Protein AF-A0A943SKD4-F1 (afdb_monomer_lite)

Radius of gyration: 34.51 Å; chains: 1; bounding box: 61×21×115 Å

Foldseek 3Di:
DLVVVLVVLVVVLVVLVVVLVVLLVCQQVVQVVVLVVVQVVCVVVVHHRDDRDGDDCCDDDSNVVSVVSVVVSVVSVVSSVVSVVVVVVVVVVVVVVVVVVVVVVVVVVVVVVVVVVVVVPDDDD

Sequence (125 aa):
MVTGIKRLLEKFHETVDRKIEALSRIGEELHETAGHAKNAGRIMVGKETVEIANRNPEQGAIHRIQMGLGHVRAAIVKLIKGAERTAEKLEALGKQAEEISEKQKIARENKQQKGELRKVKVPAR

Structure (mmCIF, N/CA/C/O backbone):
data_AF-A0A943SKD4-F1
#
_entry.id   AF-A0A943SKD4-F1
#
loop_
_atom_site.group_PDB
_atom_site.id
_atom_site.type_symbol
_atom_site.label_atom_id
_atom_site.label_alt_id
_atom_site.label_comp_id
_atom_site.label_asym_id
_atom_site.label_entity_id
_atom_site.label_seq_id
_atom_site.pdbx_PDB_ins_code
_atom_site.Cartn_x
_atom_site.Cartn_y
_atom_site.Cartn_z
_atom_site.occupancy
_atom_site.B_iso_or_equiv
_atom_site.auth_seq_id
_atom_site.auth_comp_id
_atom_site.auth_asym_id
_atom_site.auth_atom_id
_atom_site.pdbx_PDB_model_num
ATOM 1 N N . MET A 1 1 ? -5.821 -0.310 20.579 1.00 72.69 1 MET A N 1
ATOM 2 C CA . MET A 1 1 ? -4.909 -1.146 19.758 1.00 72.69 1 MET A CA 1
ATOM 3 C C . MET A 1 1 ? -5.405 -1.308 18.320 1.00 72.69 1 MET A C 1
ATOM 5 O O . MET A 1 1 ? -4.707 -0.884 17.408 1.00 72.69 1 MET A O 1
ATOM 9 N N . VAL A 1 2 ? -6.616 -1.836 18.100 1.00 83.12 2 VAL A N 1
ATOM 10 C CA . VAL A 1 2 ? -7.170 -2.111 16.754 1.00 83.12 2 VAL A CA 1
ATOM 11 C C . VAL A 1 2 ? -7.254 -0.863 15.860 1.00 83.12 2 VAL A C 1
ATOM 13 O O . VAL A 1 2 ? -6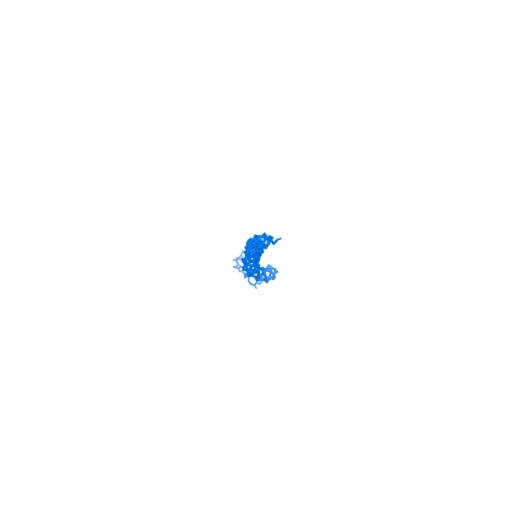.833 -0.898 14.708 1.00 83.12 2 VAL A O 1
ATOM 16 N N . THR A 1 3 ? -7.652 0.285 16.411 1.00 84.50 3 THR A N 1
ATOM 17 C CA . THR A 1 3 ? -7.666 1.582 15.702 1.00 84.50 3 THR A CA 1
ATOM 18 C C . THR A 1 3 ? -6.269 2.070 15.287 1.00 84.50 3 THR A C 1
ATOM 20 O O . THR A 1 3 ? -6.125 2.839 14.339 1.00 84.50 3 THR A O 1
ATOM 23 N N . GLY A 1 4 ? -5.215 1.652 15.998 1.00 90.19 4 GLY A N 1
ATOM 24 C CA . GLY A 1 4 ? -3.827 1.946 15.626 1.00 90.19 4 GLY A CA 1
ATOM 25 C C . GLY A 1 4 ? -3.377 1.119 14.422 1.00 90.19 4 GLY A C 1
ATOM 26 O O . GLY A 1 4 ? -2.803 1.665 13.485 1.00 90.19 4 GLY A O 1
ATOM 27 N N . ILE A 1 5 ? -3.723 -0.172 14.417 1.00 90.88 5 ILE A N 1
ATOM 28 C CA . ILE A 1 5 ? -3.459 -1.086 13.298 1.00 90.88 5 ILE A CA 1
ATOM 29 C C . ILE A 1 5 ? -4.199 -0.616 12.041 1.00 90.88 5 ILE A C 1
ATOM 31 O O . ILE A 1 5 ? -3.589 -0.537 10.980 1.00 90.88 5 ILE A O 1
ATOM 35 N N . LYS A 1 6 ? -5.476 -0.225 12.163 1.00 92.38 6 LYS A N 1
ATOM 36 C CA . LYS A 1 6 ? -6.258 0.324 11.043 1.00 92.38 6 LYS A CA 1
ATOM 37 C C . LYS A 1 6 ? -5.552 1.518 10.388 1.00 92.38 6 LYS A C 1
ATOM 39 O O . LYS A 1 6 ? -5.291 1.479 9.192 1.00 92.38 6 LYS A O 1
ATOM 44 N N . ARG A 1 7 ? -5.162 2.526 11.177 1.00 94.31 7 ARG A N 1
ATOM 45 C CA . ARG A 1 7 ? -4.465 3.720 10.661 1.00 94.31 7 ARG A CA 1
ATOM 46 C C . ARG A 1 7 ? -3.137 3.391 9.982 1.00 94.31 7 ARG A C 1
ATOM 48 O O . ARG A 1 7 ? -2.769 4.037 9.005 1.00 94.31 7 ARG A O 1
ATOM 55 N N . LEU A 1 8 ? -2.399 2.404 10.492 1.00 94.62 8 LEU A N 1
ATOM 56 C CA . LEU A 1 8 ? -1.164 1.952 9.851 1.00 94.62 8 LEU A CA 1
ATOM 57 C C . LEU A 1 8 ? -1.448 1.309 8.486 1.00 94.62 8 LEU A C 1
ATOM 59 O O . LEU A 1 8 ? -0.754 1.605 7.517 1.00 94.62 8 LEU A O 1
ATOM 63 N N . LEU A 1 9 ? -2.482 0.469 8.406 1.00 93.94 9 LEU A N 1
ATOM 64 C CA . LEU A 1 9 ? -2.900 -0.174 7.162 1.00 93.94 9 LEU A CA 1
ATOM 65 C C . LEU A 1 9 ? -3.409 0.841 6.128 1.00 93.94 9 LEU A C 1
ATOM 67 O O . LEU A 1 9 ? -3.079 0.705 4.955 1.00 93.94 9 LEU A O 1
ATOM 71 N N . GLU A 1 10 ? -4.139 1.876 6.546 1.00 94.56 10 GLU A N 1
ATOM 72 C CA . GLU A 1 10 ? -4.577 2.977 5.670 1.00 94.56 10 GLU A CA 1
ATOM 73 C C . GLU A 1 10 ? -3.382 3.744 5.087 1.00 94.56 10 GLU A C 1
ATOM 75 O O . GLU A 1 10 ? -3.277 3.907 3.873 1.00 94.56 10 GLU A O 1
ATOM 80 N N . LYS A 1 11 ? -2.402 4.116 5.921 1.00 96.44 11 LYS A N 1
ATOM 81 C CA . LYS A 1 11 ? -1.162 4.755 5.443 1.00 96.44 11 LYS A CA 1
ATOM 82 C C . LYS A 1 11 ? -0.382 3.869 4.476 1.00 96.44 11 LYS A C 1
ATOM 84 O O . LYS A 1 11 ? 0.227 4.357 3.519 1.00 96.44 11 LYS A O 1
ATOM 89 N N . PHE A 1 12 ? -0.358 2.566 4.742 1.00 94.81 12 PHE A N 1
ATOM 90 C CA . PHE A 1 12 ? 0.307 1.613 3.867 1.00 94.81 12 PHE A CA 1
ATOM 91 C C . PHE A 1 12 ? -0.433 1.469 2.530 1.00 94.81 12 PHE A C 1
ATOM 93 O O . PHE A 1 12 ? 0.218 1.475 1.489 1.00 94.81 12 PHE A O 1
ATOM 100 N N . HIS A 1 13 ? -1.769 1.449 2.540 1.00 96.06 13 HIS A N 1
ATOM 101 C CA . HIS A 1 13 ? -2.604 1.467 1.336 1.00 96.06 13 HIS A CA 1
ATOM 102 C C . HIS A 1 13 ? -2.296 2.676 0.443 1.00 96.06 13 HIS A C 1
ATOM 104 O O . HIS A 1 13 ? -1.940 2.498 -0.719 1.00 96.06 13 HIS A O 1
ATOM 110 N N . GLU A 1 14 ? -2.316 3.888 1.003 1.00 96.75 14 GLU A N 1
ATOM 111 C CA . GLU A 1 14 ? -1.968 5.107 0.258 1.00 96.75 14 GLU A CA 1
ATOM 112 C C . GLU A 1 14 ? -0.541 5.069 -0.300 1.00 96.75 14 GLU A C 1
ATOM 114 O O . GLU A 1 14 ? -0.255 5.586 -1.378 1.00 96.75 14 GLU A O 1
ATOM 119 N N . THR A 1 15 ? 0.389 4.479 0.450 1.00 96.69 15 THR A N 1
ATOM 120 C CA . THR A 1 15 ? 1.782 4.365 0.015 1.00 96.69 15 THR A CA 1
ATOM 121 C C . THR A 1 15 ? 1.911 3.426 -1.175 1.00 96.69 15 THR A C 1
ATOM 123 O O . THR A 1 15 ? 2.633 3.754 -2.114 1.00 96.69 15 THR A O 1
ATOM 126 N N . VAL A 1 16 ? 1.212 2.290 -1.162 1.00 97.19 16 VAL A N 1
ATOM 127 C CA . VAL A 1 16 ? 1.178 1.368 -2.302 1.00 97.19 16 VAL A CA 1
ATOM 128 C C . VAL A 1 16 ? 0.595 2.063 -3.532 1.00 97.19 16 VAL A C 1
ATOM 130 O O . VAL A 1 16 ? 1.204 1.981 -4.597 1.00 97.19 16 VAL A O 1
ATOM 133 N N . ASP A 1 17 ? -0.493 2.818 -3.377 1.00 96.12 17 ASP A N 1
ATOM 134 C CA . ASP A 1 17 ? -1.129 3.540 -4.487 1.00 96.12 17 ASP A CA 1
ATOM 135 C C . ASP A 1 17 ? -0.179 4.570 -5.109 1.00 96.12 17 ASP A C 1
ATOM 137 O O . ASP A 1 17 ? 0.097 4.517 -6.310 1.00 96.12 17 ASP A O 1
ATOM 141 N N . ARG A 1 18 ? 0.463 5.407 -4.282 1.00 96.88 18 ARG A N 1
ATOM 142 C CA . ARG A 1 18 ? 1.480 6.366 -4.754 1.00 96.88 18 ARG A CA 1
ATOM 143 C C . ARG A 1 18 ? 2.655 5.687 -5.460 1.00 96.88 18 ARG A C 1
ATOM 145 O O . ARG A 1 18 ? 3.226 6.244 -6.395 1.00 96.88 18 ARG A O 1
ATOM 152 N N . LYS A 1 19 ? 3.068 4.496 -5.011 1.00 96.88 19 LYS A N 1
ATOM 153 C CA . LYS A 1 19 ? 4.167 3.750 -5.646 1.00 96.88 19 LYS A CA 1
ATOM 154 C C . LYS A 1 19 ? 3.753 3.145 -6.985 1.00 96.88 19 LYS A C 1
ATOM 156 O O . LYS A 1 19 ? 4.575 3.142 -7.897 1.00 96.88 19 LYS A O 1
ATOM 161 N N . ILE A 1 20 ? 2.511 2.681 -7.129 1.00 95.75 20 ILE A N 1
ATOM 162 C CA . ILE A 1 20 ? 1.977 2.216 -8.417 1.00 95.75 20 ILE A CA 1
ATOM 163 C C . ILE A 1 20 ? 1.963 3.366 -9.430 1.00 95.75 20 ILE A C 1
ATOM 165 O O . ILE A 1 20 ? 2.444 3.180 -10.548 1.00 95.75 20 ILE A O 1
ATOM 169 N N . GLU A 1 21 ? 1.495 4.550 -9.030 1.00 96.12 21 GLU A N 1
ATOM 170 C CA . GLU A 1 21 ? 1.501 5.749 -9.881 1.00 96.12 21 GLU A CA 1
ATOM 171 C C . GLU A 1 21 ? 2.921 6.171 -10.279 1.00 96.12 21 GLU A C 1
ATOM 173 O O . GLU A 1 21 ? 3.185 6.453 -11.447 1.00 96.12 21 GLU A O 1
ATOM 178 N N . ALA A 1 22 ? 3.862 6.164 -9.330 1.00 96.50 22 ALA A N 1
ATOM 179 C CA . ALA A 1 22 ? 5.260 6.482 -9.614 1.00 96.50 22 ALA A CA 1
ATOM 180 C C . ALA A 1 22 ? 5.887 5.499 -10.616 1.00 96.50 22 ALA A C 1
ATOM 182 O O . ALA A 1 22 ? 6.629 5.911 -11.503 1.00 96.50 22 ALA A O 1
ATOM 183 N N . LEU A 1 23 ? 5.566 4.205 -10.508 1.00 96.25 23 LEU A N 1
ATOM 184 C CA . LEU A 1 23 ? 6.012 3.194 -11.466 1.00 96.25 23 LEU A CA 1
ATOM 185 C C . LEU A 1 23 ? 5.450 3.433 -12.874 1.00 96.25 23 LEU A C 1
ATOM 187 O O . LEU A 1 23 ? 6.173 3.200 -13.841 1.00 96.25 23 LEU A O 1
ATOM 191 N N . SER A 1 24 ? 4.208 3.918 -13.000 1.00 94.12 24 SER A N 1
ATOM 192 C CA . SER A 1 24 ? 3.646 4.293 -14.306 1.00 94.12 24 SER A CA 1
ATOM 193 C C . SER A 1 24 ? 4.462 5.409 -14.951 1.00 94.12 24 SER A C 1
ATOM 195 O O . SER A 1 24 ? 4.922 5.232 -16.077 1.00 94.12 24 SER A O 1
ATOM 197 N N . ARG A 1 25 ? 4.736 6.486 -14.200 1.00 95.56 25 ARG A N 1
ATOM 198 C CA . ARG A 1 25 ? 5.523 7.634 -14.683 1.00 95.56 25 ARG A CA 1
ATOM 199 C C . ARG A 1 25 ? 6.939 7.236 -15.085 1.00 95.56 25 ARG A C 1
ATOM 201 O O . ARG A 1 25 ? 7.374 7.556 -16.180 1.00 95.56 25 ARG A O 1
ATOM 208 N N . ILE A 1 26 ? 7.623 6.447 -14.253 1.00 95.25 26 ILE A N 1
ATOM 209 C CA . ILE A 1 26 ? 8.959 5.922 -14.584 1.00 95.25 26 ILE A CA 1
ATOM 210 C C . ILE A 1 26 ? 8.912 5.097 -15.874 1.00 95.25 26 ILE A C 1
ATOM 212 O O . ILE A 1 26 ? 9.831 5.158 -16.685 1.00 95.25 26 ILE A O 1
ATOM 216 N N . GLY A 1 27 ? 7.856 4.305 -16.071 1.00 94.75 27 GLY A N 1
ATOM 217 C CA . GLY A 1 27 ? 7.696 3.518 -17.287 1.00 94.75 27 GLY A CA 1
ATOM 218 C C . GLY A 1 27 ? 7.500 4.365 -18.537 1.00 94.75 27 GLY A C 1
ATOM 219 O O . GLY A 1 27 ? 8.039 4.011 -19.582 1.00 94.75 27 GLY A O 1
ATOM 220 N N . GLU A 1 28 ? 6.745 5.454 -18.433 1.00 94.62 28 GLU A N 1
ATOM 221 C CA . GLU A 1 28 ? 6.545 6.430 -19.510 1.00 94.62 28 GLU A CA 1
ATOM 222 C C . GLU A 1 28 ? 7.856 7.159 -19.831 1.00 94.62 28 GLU A C 1
ATOM 224 O O . GLU A 1 28 ? 8.352 7.052 -20.953 1.00 94.62 28 GLU A O 1
ATOM 229 N N . GLU A 1 29 ? 8.490 7.767 -18.826 1.00 95.00 29 GLU A N 1
ATOM 230 C CA . GLU A 1 29 ? 9.743 8.520 -18.973 1.00 95.00 29 GLU A CA 1
ATOM 231 C C . GLU A 1 29 ? 10.878 7.661 -19.552 1.00 95.00 29 GLU A C 1
ATOM 233 O O . GLU A 1 29 ? 11.607 8.086 -20.453 1.00 95.00 29 GLU A O 1
ATOM 238 N N . LEU A 1 30 ? 11.034 6.424 -19.064 1.00 94.62 30 LEU A N 1
ATOM 239 C CA . LEU A 1 30 ? 12.057 5.502 -19.555 1.00 94.62 30 LEU A CA 1
ATOM 240 C C . LEU A 1 30 ? 11.811 5.114 -21.018 1.00 94.62 30 LEU A C 1
ATOM 242 O O . LEU A 1 30 ? 12.764 5.002 -21.791 1.00 94.62 30 LEU A O 1
ATOM 246 N N . HIS A 1 31 ? 10.550 4.896 -21.402 1.00 95.19 31 HIS A N 1
ATOM 247 C CA . HIS A 1 31 ? 10.184 4.532 -22.771 1.00 95.19 31 HIS A CA 1
ATOM 248 C C . HIS A 1 31 ? 10.436 5.684 -23.745 1.00 95.19 31 HIS A C 1
ATOM 250 O O . HIS A 1 31 ? 11.056 5.473 -24.790 1.00 95.19 31 HIS A O 1
ATOM 256 N N . GLU A 1 32 ? 10.038 6.901 -23.378 1.00 95.50 32 GLU A N 1
ATOM 257 C CA . GLU A 1 32 ? 10.325 8.110 -24.156 1.00 95.50 32 GLU A CA 1
ATOM 258 C C . GLU A 1 32 ? 11.833 8.333 -24.300 1.00 95.50 32 GLU A C 1
ATOM 260 O O . GLU A 1 32 ? 12.347 8.474 -25.412 1.00 95.50 32 GLU A O 1
ATOM 265 N N . THR A 1 33 ? 12.575 8.256 -23.191 1.00 95.81 33 THR A N 1
ATOM 266 C CA . THR A 1 33 ? 14.037 8.418 -23.177 1.00 95.81 33 THR A CA 1
ATOM 267 C C . THR A 1 33 ? 14.726 7.378 -24.061 1.00 95.81 33 THR A C 1
ATOM 269 O O . THR A 1 33 ? 15.627 7.712 -24.834 1.00 95.81 33 THR A O 1
ATOM 272 N N . ALA A 1 34 ? 14.288 6.118 -24.002 1.00 94.88 34 ALA A N 1
ATOM 273 C CA . ALA A 1 34 ? 14.808 5.058 -24.860 1.00 94.88 34 ALA A CA 1
ATOM 274 C C . ALA A 1 34 ? 14.510 5.327 -26.346 1.00 94.88 34 ALA A C 1
ATOM 276 O O . ALA A 1 34 ? 15.375 5.111 -27.200 1.00 94.88 34 ALA A O 1
ATOM 277 N N . GLY A 1 35 ? 13.315 5.834 -26.662 1.00 96.56 35 GLY A N 1
ATOM 278 C CA . GLY A 1 35 ? 12.948 6.261 -28.011 1.00 96.56 35 GLY A CA 1
ATOM 279 C C . GLY A 1 35 ? 13.841 7.392 -28.529 1.00 96.56 35 GLY A C 1
ATOM 280 O O . GLY A 1 35 ? 14.381 7.298 -29.636 1.00 96.56 35 GLY A O 1
ATOM 281 N N . HIS A 1 36 ? 14.080 8.419 -27.712 1.00 96.75 36 HIS A N 1
ATOM 282 C CA . HIS A 1 36 ? 14.965 9.530 -28.060 1.00 96.75 36 HIS A CA 1
ATOM 283 C C . HIS A 1 36 ? 16.414 9.075 -28.252 1.00 96.75 36 HIS A C 1
ATOM 285 O O . HIS A 1 36 ? 17.035 9.431 -29.254 1.00 96.75 36 HIS A O 1
ATOM 291 N N . ALA A 1 37 ? 16.934 8.228 -27.360 1.00 97.19 37 ALA A N 1
ATOM 292 C CA . ALA A 1 37 ? 18.277 7.663 -27.484 1.00 97.19 37 ALA A CA 1
ATOM 293 C C . ALA A 1 37 ? 18.435 6.841 -28.777 1.00 97.19 37 ALA A C 1
ATOM 295 O O . ALA A 1 37 ? 19.428 6.980 -29.495 1.00 97.19 37 ALA A O 1
ATOM 296 N N . LYS A 1 38 ? 17.426 6.032 -29.130 1.00 96.62 38 LYS A N 1
ATOM 297 C CA . LYS A 1 38 ? 17.403 5.280 -30.393 1.00 96.62 38 LYS A CA 1
ATOM 298 C C . LYS A 1 38 ? 17.431 6.211 -31.605 1.00 96.62 38 LYS A C 1
ATOM 300 O O . LYS A 1 38 ? 18.163 5.947 -32.558 1.00 96.62 38 LYS A O 1
ATOM 305 N N . ASN A 1 39 ? 16.662 7.296 -31.576 1.00 97.56 39 ASN A N 1
ATOM 306 C CA . ASN A 1 39 ? 16.644 8.286 -32.650 1.00 97.56 39 ASN A CA 1
ATOM 307 C C . ASN A 1 39 ? 17.970 9.046 -32.770 1.00 97.56 39 ASN A C 1
ATOM 309 O O . ASN A 1 39 ? 18.447 9.228 -33.887 1.00 97.56 39 ASN A O 1
ATOM 313 N N . ALA A 1 40 ? 18.613 9.398 -31.655 1.00 97.00 40 ALA A N 1
ATOM 314 C CA . ALA A 1 40 ? 19.948 9.993 -31.670 1.00 97.00 40 ALA A CA 1
ATOM 315 C C . ALA A 1 40 ? 20.964 9.065 -32.362 1.00 97.00 40 ALA A C 1
ATOM 317 O O . ALA A 1 40 ? 21.680 9.492 -33.266 1.00 97.00 40 ALA A O 1
ATOM 318 N N . GLY A 1 41 ? 20.955 7.769 -32.029 1.00 97.50 41 GLY A N 1
ATOM 319 C CA . GLY A 1 41 ? 21.805 6.779 -32.696 1.00 97.50 41 GLY A CA 1
ATOM 320 C C . GLY A 1 41 ? 21.518 6.632 -34.196 1.00 97.50 41 GLY A C 1
ATOM 321 O O . GLY A 1 41 ? 22.446 6.467 -34.984 1.00 97.50 41 GLY A O 1
ATOM 322 N N . ARG A 1 42 ? 20.250 6.735 -34.621 1.00 97.81 42 ARG A N 1
ATOM 323 C CA . ARG A 1 42 ? 19.872 6.718 -36.048 1.00 97.81 42 ARG A CA 1
ATOM 324 C C . ARG A 1 42 ? 20.443 7.914 -36.805 1.00 97.81 42 ARG A C 1
ATOM 326 O O . ARG A 1 42 ? 21.021 7.711 -37.870 1.00 97.81 42 ARG A O 1
ATOM 333 N N . ILE A 1 43 ? 20.354 9.110 -36.226 1.00 97.56 43 ILE A N 1
ATOM 334 C CA . ILE A 1 43 ? 20.924 10.333 -36.807 1.00 97.56 43 ILE A CA 1
ATOM 335 C C . ILE A 1 43 ? 22.437 10.178 -36.998 1.00 97.56 43 ILE A C 1
ATOM 337 O O . ILE A 1 43 ? 22.950 10.486 -38.071 1.00 97.56 43 ILE A O 1
ATOM 341 N N . MET A 1 44 ? 23.148 9.630 -36.006 1.00 96.81 44 MET A N 1
ATOM 342 C CA . MET A 1 44 ? 24.603 9.428 -36.084 1.00 96.81 44 MET A CA 1
ATOM 343 C C . MET A 1 44 ? 25.039 8.512 -37.238 1.00 96.81 44 MET A C 1
ATOM 345 O O . MET A 1 44 ? 26.161 8.637 -37.720 1.00 96.81 44 MET A O 1
ATOM 349 N N . VAL A 1 45 ? 24.168 7.609 -37.700 1.00 97.12 45 VAL A N 1
ATOM 350 C CA . VAL A 1 45 ? 24.430 6.720 -38.846 1.00 97.12 45 VAL A CA 1
ATOM 351 C C . VAL A 1 45 ? 23.743 7.183 -40.138 1.00 97.12 45 VAL A C 1
ATOM 353 O O . VAL A 1 45 ? 23.614 6.400 -41.078 1.00 97.12 45 VAL A O 1
ATOM 356 N N . GLY A 1 46 ? 23.265 8.432 -40.184 1.00 96.69 46 GLY A N 1
ATOM 357 C CA . GLY A 1 46 ? 22.638 9.035 -41.364 1.00 96.69 46 GLY A CA 1
ATOM 358 C C . GLY A 1 46 ? 21.222 8.537 -41.671 1.00 96.69 46 GLY A C 1
ATOM 359 O O . GLY A 1 46 ? 20.759 8.676 -42.799 1.00 96.69 46 GLY A O 1
ATOM 360 N N . LYS A 1 47 ? 20.528 7.930 -40.700 1.00 97.50 47 LYS A N 1
ATOM 361 C CA . LYS A 1 47 ? 19.133 7.484 -40.844 1.00 97.50 47 LYS A CA 1
ATOM 362 C C . LYS A 1 47 ? 18.174 8.515 -40.256 1.00 97.50 47 LYS A C 1
ATOM 364 O O . LYS A 1 47 ? 18.444 9.093 -39.206 1.00 97.50 47 LYS A O 1
ATOM 369 N N . GLU A 1 48 ? 17.008 8.658 -40.878 1.00 96.31 48 GLU A N 1
ATOM 370 C CA . GLU A 1 48 ? 15.919 9.497 -40.363 1.00 96.31 48 GLU A CA 1
ATOM 371 C C . GLU A 1 48 ? 15.418 9.015 -38.997 1.00 96.31 48 GLU A C 1
ATOM 373 O O . GLU A 1 48 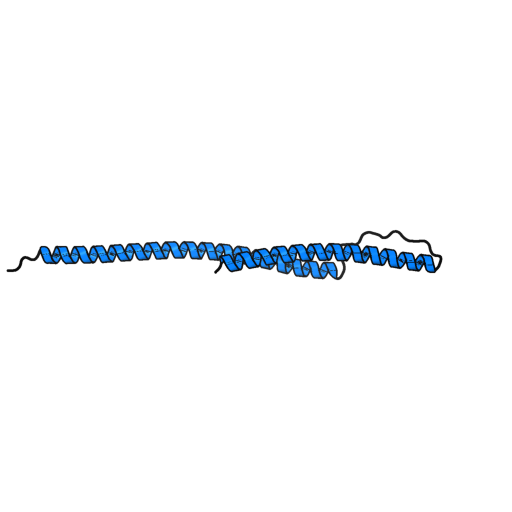? 15.480 7.820 -38.681 1.00 96.31 48 GLU A O 1
ATOM 378 N N . THR A 1 49 ? 14.900 9.933 -38.185 1.00 96.50 49 THR A N 1
ATOM 379 C CA . THR A 1 49 ? 14.241 9.604 -36.917 1.00 96.50 49 THR A CA 1
ATOM 380 C C . THR A 1 49 ? 12.934 8.852 -37.159 1.00 96.50 49 THR A C 1
ATOM 382 O O . THR A 1 49 ? 12.362 8.884 -38.244 1.00 96.50 49 THR A O 1
ATOM 385 N N . VAL A 1 50 ? 12.474 8.120 -36.148 1.00 95.94 50 VAL A N 1
ATOM 386 C CA . VAL A 1 50 ? 11.175 7.437 -36.177 1.00 95.94 50 VAL A CA 1
ATOM 387 C C . VAL A 1 50 ? 10.321 7.987 -35.048 1.00 95.94 50 VAL A C 1
ATOM 389 O O . VAL A 1 50 ? 10.836 8.271 -33.966 1.00 95.94 50 VAL A O 1
ATOM 392 N N . GLU A 1 51 ? 9.024 8.129 -35.289 1.00 94.69 51 GLU A N 1
ATOM 393 C CA . GLU A 1 51 ? 8.074 8.517 -34.253 1.00 94.69 51 GLU A CA 1
ATOM 394 C C . GLU A 1 51 ? 8.126 7.541 -33.067 1.00 94.69 51 GLU A C 1
ATOM 396 O O . GLU A 1 51 ? 8.179 6.316 -33.230 1.00 94.69 51 GLU A O 1
ATOM 401 N N . ILE A 1 52 ? 8.150 8.091 -31.855 1.00 93.31 52 ILE A N 1
ATOM 402 C CA . ILE A 1 52 ? 8.1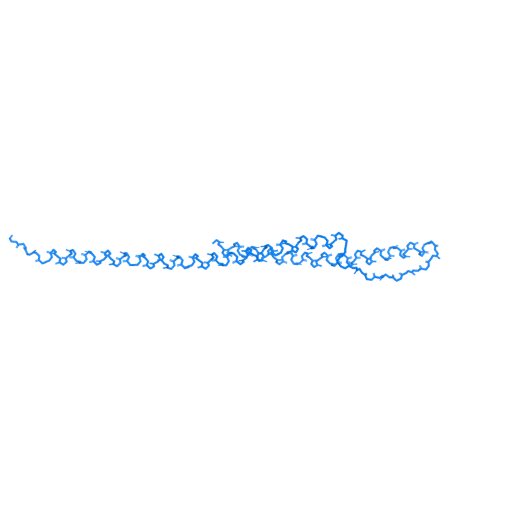48 7.297 -30.630 1.00 93.31 52 ILE A CA 1
ATOM 403 C C . ILE A 1 52 ? 6.690 6.971 -30.318 1.00 93.31 52 ILE A C 1
ATOM 405 O O . ILE A 1 52 ? 5.945 7.821 -29.846 1.00 93.31 52 ILE A O 1
ATOM 409 N N . ALA A 1 53 ? 6.278 5.736 -30.602 1.00 91.25 53 ALA A N 1
ATOM 410 C CA . ALA A 1 53 ? 4.940 5.269 -30.257 1.00 91.25 53 ALA A CA 1
ATOM 411 C C . ALA A 1 53 ? 4.734 5.250 -28.735 1.00 91.25 53 ALA A C 1
ATOM 413 O O . ALA A 1 53 ? 5.678 5.007 -27.981 1.00 91.25 53 ALA A O 1
ATOM 414 N N . ASN A 1 54 ? 3.488 5.416 -28.289 1.00 90.25 54 ASN A N 1
ATOM 415 C CA . ASN A 1 54 ? 3.138 5.343 -26.871 1.00 90.25 54 ASN A CA 1
ATOM 416 C C . ASN A 1 54 ? 3.479 3.976 -26.260 1.00 90.25 54 ASN A C 1
ATOM 418 O O . ASN A 1 54 ? 3.337 2.925 -26.895 1.00 90.25 54 ASN A O 1
ATOM 422 N N . ARG A 1 55 ? 3.892 3.987 -24.989 1.00 91.81 55 ARG A N 1
ATOM 423 C CA . ARG A 1 55 ? 4.118 2.760 -24.220 1.00 91.81 55 ARG A CA 1
ATOM 424 C C . ARG A 1 55 ? 2.791 2.035 -23.976 1.00 91.81 55 ARG A C 1
ATOM 426 O O . ARG A 1 55 ? 1.803 2.659 -23.605 1.00 91.81 55 ARG A O 1
ATOM 433 N N . ASN A 1 56 ? 2.796 0.701 -24.061 1.00 93.19 56 ASN A N 1
ATOM 434 C CA . ASN A 1 56 ? 1.719 -0.112 -23.495 1.00 93.19 56 ASN A CA 1
ATOM 435 C C . ASN A 1 56 ? 1.912 -0.264 -21.966 1.00 93.19 56 ASN A C 1
ATOM 437 O O . ASN A 1 56 ? 2.879 -0.916 -21.543 1.00 93.19 56 ASN A O 1
ATOM 441 N N . PRO A 1 57 ? 1.030 0.306 -21.120 1.00 91.25 57 PRO A N 1
ATOM 442 C CA . PRO A 1 57 ? 1.177 0.241 -19.670 1.00 91.25 57 PRO A CA 1
ATOM 443 C C . PRO A 1 57 ? 0.976 -1.166 -19.101 1.00 91.25 57 PRO A C 1
ATOM 445 O O . PRO A 1 57 ? 1.540 -1.468 -18.049 1.00 91.25 57 PRO A O 1
ATOM 448 N N . GLU A 1 58 ? 0.263 -2.039 -19.815 1.00 93.44 58 GLU A N 1
ATOM 449 C CA . GLU A 1 58 ? -0.088 -3.400 -19.390 1.00 93.44 58 GLU A CA 1
ATOM 450 C C . GLU A 1 58 ? 0.948 -4.457 -19.790 1.00 93.44 58 GLU A C 1
ATOM 452 O O . GLU A 1 58 ? 0.706 -5.662 -19.746 1.00 93.44 58 GLU A O 1
ATOM 457 N N . GLN A 1 59 ? 2.139 -4.021 -20.198 1.00 91.94 59 GLN A N 1
ATOM 458 C CA . GLN A 1 59 ? 3.206 -4.915 -20.625 1.00 91.94 59 GLN A CA 1
ATOM 459 C C . GLN A 1 59 ? 4.547 -4.591 -19.960 1.00 91.94 59 GLN A C 1
ATOM 461 O O . GLN A 1 59 ? 4.836 -3.471 -19.520 1.00 91.94 59 GLN A O 1
ATOM 466 N N . GLY A 1 60 ? 5.396 -5.620 -19.906 1.00 93.06 60 GLY A N 1
ATOM 467 C CA . GLY A 1 60 ? 6.766 -5.532 -19.412 1.00 93.06 60 GLY A CA 1
ATOM 468 C C . GLY A 1 60 ? 6.913 -5.695 -17.897 1.00 93.06 60 GLY A C 1
ATOM 469 O O . GLY A 1 60 ? 6.002 -6.108 -17.179 1.00 93.06 60 GLY A O 1
ATOM 470 N N . ALA A 1 61 ? 8.121 -5.411 -17.405 1.00 93.75 61 ALA A N 1
ATOM 471 C CA . ALA A 1 61 ? 8.481 -5.626 -16.004 1.00 93.75 61 ALA A CA 1
ATOM 472 C C . ALA A 1 61 ? 7.718 -4.701 -15.042 1.00 93.75 61 ALA A C 1
ATOM 474 O O . ALA A 1 61 ? 7.255 -5.167 -14.004 1.00 93.75 61 ALA A O 1
ATOM 475 N N . ILE A 1 62 ? 7.536 -3.429 -15.414 1.00 94.62 62 ILE A N 1
ATOM 476 C CA . ILE A 1 62 ? 6.809 -2.438 -14.605 1.00 94.62 62 ILE A CA 1
ATOM 477 C C . ILE A 1 62 ? 5.370 -2.893 -14.355 1.00 94.62 62 ILE A C 1
ATOM 479 O O . ILE A 1 62 ? 4.942 -2.925 -13.204 1.00 94.62 62 ILE A O 1
ATOM 483 N N . HIS A 1 63 ? 4.670 -3.357 -15.394 1.00 95.12 63 HIS A N 1
ATOM 484 C CA . HIS A 1 63 ? 3.315 -3.886 -15.249 1.00 95.12 63 HIS A CA 1
ATOM 485 C C . HIS A 1 63 ? 3.253 -5.074 -14.278 1.00 95.12 63 HIS A C 1
ATOM 487 O O . HIS A 1 63 ? 2.401 -5.118 -13.396 1.00 95.12 63 HIS A O 1
ATOM 493 N N . ARG A 1 64 ? 4.195 -6.024 -14.377 1.00 96.31 64 ARG A N 1
ATOM 494 C CA . ARG A 1 64 ? 4.246 -7.180 -13.462 1.00 96.31 64 ARG A CA 1
ATOM 495 C C . ARG A 1 64 ? 4.440 -6.761 -12.003 1.00 96.31 64 ARG A C 1
ATOM 497 O O . ARG A 1 64 ? 3.821 -7.344 -11.115 1.00 96.31 64 ARG A O 1
ATOM 504 N N . ILE A 1 65 ? 5.262 -5.742 -11.755 1.00 96.69 65 ILE A N 1
ATOM 505 C CA . ILE A 1 65 ? 5.446 -5.179 -10.411 1.00 96.69 65 ILE A CA 1
ATOM 506 C C . ILE A 1 65 ? 4.148 -4.512 -9.938 1.00 96.69 65 ILE A C 1
ATOM 508 O O . ILE A 1 65 ? 3.710 -4.767 -8.817 1.00 96.69 65 ILE A O 1
ATOM 512 N N . GLN A 1 66 ? 3.499 -3.716 -10.792 1.00 95.75 66 GLN A N 1
ATOM 513 C CA . GLN A 1 66 ? 2.220 -3.068 -10.479 1.00 95.75 66 GLN A CA 1
ATOM 514 C C . GLN A 1 66 ? 1.116 -4.086 -10.177 1.00 95.75 66 GLN A C 1
ATOM 516 O O . GLN A 1 66 ? 0.374 -3.900 -9.218 1.00 95.75 66 GLN A O 1
ATOM 521 N N . MET A 1 67 ? 1.056 -5.201 -10.909 1.00 96.69 67 MET A N 1
ATOM 522 C CA . MET A 1 67 ? 0.151 -6.319 -10.622 1.00 96.69 67 MET A CA 1
ATOM 523 C C . MET A 1 67 ? 0.410 -6.925 -9.239 1.00 96.69 67 MET A C 1
ATOM 525 O O . MET A 1 67 ? -0.523 -7.133 -8.463 1.00 96.69 67 MET A O 1
ATOM 529 N N . GLY A 1 68 ? 1.677 -7.169 -8.889 1.00 96.88 68 GLY A N 1
ATOM 530 C CA . GLY A 1 68 ? 2.056 -7.637 -7.553 1.00 96.88 68 GLY A CA 1
ATOM 531 C C . GLY A 1 68 ? 1.616 -6.668 -6.450 1.00 96.88 68 GLY A C 1
ATOM 532 O O . GLY A 1 68 ? 0.981 -7.075 -5.476 1.00 96.88 68 GLY A O 1
ATOM 533 N N . LEU A 1 69 ? 1.879 -5.372 -6.636 1.00 96.75 69 LEU A N 1
ATOM 534 C CA . LEU A 1 69 ? 1.435 -4.319 -5.720 1.00 96.75 69 LEU A CA 1
ATOM 535 C C . LEU A 1 69 ? -0.095 -4.205 -5.658 1.00 96.75 69 LEU A C 1
ATOM 537 O O . LEU A 1 69 ? -0.638 -3.970 -4.582 1.00 96.75 69 LEU A O 1
ATOM 541 N N . GLY A 1 70 ? -0.801 -4.450 -6.762 1.00 96.00 70 GLY A N 1
ATOM 542 C CA . GLY A 1 70 ? -2.262 -4.508 -6.812 1.00 96.00 70 GLY A CA 1
ATOM 543 C C . GLY A 1 70 ? -2.835 -5.633 -5.945 1.00 96.00 70 GLY A C 1
ATOM 544 O O . GLY A 1 70 ? -3.790 -5.415 -5.194 1.00 96.00 70 GLY A O 1
ATOM 545 N N . HIS A 1 71 ? -2.211 -6.814 -5.952 1.00 96.50 71 HIS A N 1
ATOM 546 C CA . HIS A 1 71 ? -2.588 -7.899 -5.040 1.00 96.50 71 HIS A CA 1
ATOM 547 C C . HIS A 1 71 ? -2.351 -7.523 -3.572 1.00 96.50 71 HIS A C 1
ATOM 549 O O . HIS A 1 71 ? -3.214 -7.764 -2.724 1.00 96.50 71 HIS A O 1
ATOM 555 N N . VAL A 1 72 ? -1.216 -6.883 -3.273 1.00 96.06 72 VAL A N 1
ATOM 556 C CA . VAL A 1 72 ? -0.907 -6.382 -1.924 1.00 96.06 72 VAL A CA 1
ATOM 557 C C . VAL A 1 72 ? -1.946 -5.348 -1.483 1.00 96.06 72 VAL A C 1
ATOM 559 O O . VAL A 1 72 ? -2.513 -5.473 -0.397 1.00 96.06 72 VAL A O 1
ATOM 562 N N . ARG A 1 73 ? -2.280 -4.384 -2.347 1.00 96.19 73 ARG A N 1
ATOM 563 C CA . ARG A 1 73 ? -3.331 -3.383 -2.119 1.00 96.19 73 ARG A CA 1
ATOM 564 C C . ARG A 1 73 ? -4.660 -4.042 -1.754 1.00 96.19 73 ARG A C 1
ATOM 566 O O . ARG A 1 73 ? -5.276 -3.674 -0.753 1.00 96.19 73 ARG A O 1
ATOM 573 N N . ALA A 1 74 ? -5.086 -5.041 -2.527 1.00 96.06 74 ALA A N 1
ATOM 574 C CA . ALA A 1 74 ? -6.330 -5.765 -2.283 1.00 96.06 74 ALA A CA 1
ATOM 575 C C . ALA A 1 74 ? -6.324 -6.509 -0.934 1.00 96.06 74 ALA A C 1
ATOM 577 O O . ALA A 1 74 ? -7.339 -6.526 -0.231 1.00 96.06 74 ALA A O 1
ATOM 578 N N . ALA A 1 75 ? -5.190 -7.096 -0.543 1.00 96.81 75 ALA A N 1
ATOM 579 C CA . ALA A 1 75 ? -5.036 -7.733 0.762 1.00 96.81 75 ALA A CA 1
ATOM 580 C C . ALA A 1 75 ? -5.142 -6.717 1.913 1.00 96.81 75 ALA A C 1
ATOM 582 O O . ALA A 1 75 ? -5.870 -6.964 2.876 1.00 96.81 75 ALA A O 1
ATOM 583 N N . ILE A 1 76 ? -4.506 -5.546 1.790 1.00 96.38 76 ILE A N 1
ATOM 584 C CA . ILE A 1 76 ? -4.585 -4.469 2.792 1.00 96.38 76 ILE A CA 1
ATOM 585 C C . ILE A 1 76 ? -6.032 -4.012 2.993 1.00 96.38 76 ILE A C 1
ATOM 587 O O . ILE A 1 76 ? -6.482 -3.899 4.130 1.00 96.38 76 ILE A O 1
ATOM 591 N N . VAL A 1 77 ? -6.796 -3.822 1.912 1.00 96.50 77 VAL A N 1
ATOM 592 C CA . VAL A 1 77 ? -8.216 -3.431 2.002 1.00 96.50 77 VAL A CA 1
ATOM 593 C C . VAL A 1 77 ? -9.030 -4.455 2.800 1.00 96.50 77 VAL A C 1
ATOM 595 O O . VAL A 1 77 ? -9.881 -4.081 3.610 1.00 96.50 77 VAL A O 1
ATOM 598 N N . LYS A 1 78 ? -8.763 -5.755 2.623 1.00 97.12 78 LYS A N 1
ATOM 599 C CA . LYS A 1 78 ? -9.417 -6.806 3.422 1.00 97.12 78 LYS A CA 1
ATOM 600 C C . LYS A 1 78 ? -9.032 -6.713 4.900 1.00 97.12 78 LYS A C 1
ATOM 602 O O . LYS A 1 78 ? -9.902 -6.865 5.756 1.00 97.12 78 LYS A O 1
ATOM 607 N N . LEU A 1 79 ? -7.762 -6.435 5.198 1.00 96.12 79 LEU A N 1
ATOM 608 C CA . LEU A 1 79 ? -7.279 -6.270 6.572 1.00 96.12 79 LEU A CA 1
ATOM 609 C C . LEU A 1 79 ? -7.888 -5.041 7.258 1.00 96.12 79 LEU A C 1
ATOM 611 O O . LEU A 1 79 ? -8.292 -5.149 8.412 1.00 96.12 79 LEU A O 1
ATOM 615 N N . ILE A 1 80 ? -8.027 -3.914 6.551 1.00 95.44 80 ILE A N 1
ATOM 616 C CA . ILE A 1 80 ? -8.697 -2.708 7.065 1.00 95.44 80 ILE A CA 1
ATOM 617 C C . ILE A 1 80 ? -10.132 -3.046 7.486 1.00 95.44 80 ILE A C 1
ATOM 619 O O . ILE A 1 80 ? -10.496 -2.830 8.640 1.00 95.44 80 ILE A O 1
ATOM 623 N N . LYS A 1 81 ? -10.909 -3.689 6.602 1.00 95.56 81 LYS A N 1
ATOM 624 C CA . LYS A 1 81 ? -12.287 -4.121 6.909 1.00 95.56 81 LYS A CA 1
ATOM 625 C C . LYS A 1 81 ? -12.350 -5.113 8.074 1.00 95.56 81 LYS A C 1
ATOM 627 O O . LYS A 1 81 ? -13.281 -5.087 8.875 1.00 95.56 81 LYS A O 1
ATOM 632 N N . GLY A 1 82 ? -11.373 -6.015 8.174 1.00 95.69 82 GLY A N 1
ATOM 633 C CA . GLY A 1 82 ? -11.266 -6.948 9.297 1.00 95.69 82 GLY A CA 1
ATOM 634 C C . GLY A 1 82 ? -11.011 -6.233 10.627 1.00 95.69 82 GLY A C 1
ATOM 635 O O . GLY A 1 82 ? -11.639 -6.561 11.637 1.00 95.69 82 GLY A O 1
ATOM 636 N N . ALA A 1 83 ? -10.132 -5.229 10.621 1.00 94.25 83 ALA A N 1
ATOM 637 C CA . ALA A 1 83 ? -9.841 -4.404 11.787 1.00 94.25 83 ALA A CA 1
ATOM 638 C C . ALA A 1 83 ? -11.072 -3.600 12.232 1.00 94.25 83 ALA A C 1
ATOM 640 O O . ALA A 1 83 ? -11.358 -3.563 13.424 1.00 94.25 83 ALA A O 1
ATOM 641 N N . GLU A 1 84 ? -11.841 -3.032 11.299 1.00 94.50 84 GLU A N 1
ATOM 642 C CA . GLU A 1 84 ? -13.100 -2.328 11.601 1.00 94.50 84 GLU A CA 1
ATOM 643 C C . GLU A 1 84 ? -14.103 -3.233 12.316 1.00 94.50 84 GLU A C 1
ATOM 645 O O . GLU A 1 84 ? -14.502 -2.945 13.441 1.00 94.50 84 GLU A O 1
ATOM 650 N N . ARG A 1 85 ? -14.405 -4.399 11.736 1.00 95.69 85 ARG A N 1
ATOM 651 C CA . ARG A 1 85 ? -15.321 -5.377 12.350 1.00 95.69 85 ARG A CA 1
ATOM 652 C C . ARG A 1 85 ? -14.847 -5.847 13.721 1.00 95.69 85 ARG A C 1
ATOM 654 O O . ARG A 1 85 ? -15.651 -6.154 14.597 1.00 95.69 85 ARG A O 1
ATOM 661 N N . THR A 1 86 ? -13.534 -5.962 13.905 1.00 95.50 86 THR A N 1
ATOM 662 C CA . THR A 1 86 ? -12.957 -6.348 15.197 1.00 95.50 86 THR A CA 1
ATOM 663 C C . THR A 1 86 ? -13.137 -5.234 16.222 1.00 95.50 86 THR A C 1
ATOM 665 O O . THR A 1 86 ? -13.481 -5.517 17.365 1.00 95.50 86 THR A O 1
ATOM 668 N N . ALA A 1 87 ? -12.944 -3.976 15.818 1.00 93.62 87 ALA A N 1
ATOM 669 C CA . ALA A 1 87 ? -13.174 -2.825 16.680 1.00 93.62 87 ALA A CA 1
ATOM 670 C C . ALA A 1 87 ? -14.645 -2.743 17.119 1.00 93.62 87 ALA A C 1
ATOM 672 O O . ALA A 1 87 ? -14.901 -2.626 18.313 1.00 93.62 87 ALA A O 1
ATOM 673 N N . GLU A 1 88 ? -15.590 -2.916 16.190 1.00 94.81 88 GLU A N 1
ATOM 674 C CA . GLU A 1 88 ? -17.034 -2.935 16.482 1.00 94.81 88 GLU A CA 1
ATOM 675 C C . GLU A 1 88 ? -17.405 -4.035 17.487 1.00 94.81 88 GLU A C 1
ATOM 677 O O . GLU A 1 88 ? -18.114 -3.792 18.464 1.00 94.81 88 GLU A O 1
ATOM 682 N N . LYS A 1 89 ? -16.885 -5.256 17.293 1.00 96.06 89 LYS A N 1
ATOM 683 C CA . LYS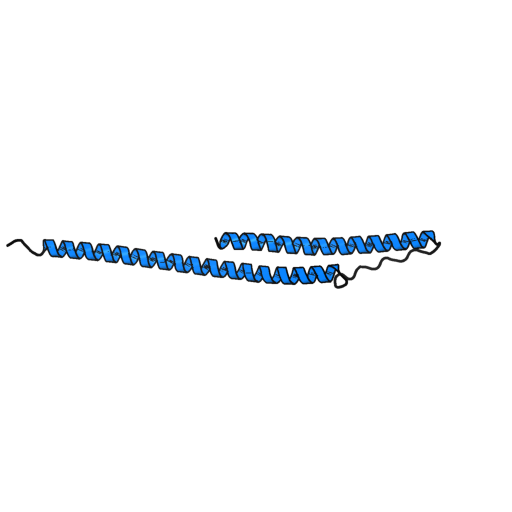 A 1 89 ? -17.125 -6.373 18.220 1.00 96.06 89 LYS A CA 1
ATOM 684 C C . LYS A 1 89 ? -16.551 -6.109 19.608 1.00 96.06 89 LYS A C 1
ATOM 686 O O . LYS A 1 89 ? -17.192 -6.447 20.598 1.00 96.06 89 LYS A O 1
ATOM 691 N N . LEU A 1 90 ? -15.355 -5.526 19.689 1.00 94.44 90 LEU A N 1
ATOM 692 C CA . LEU A 1 90 ? -14.745 -5.172 20.970 1.00 94.44 90 LEU A CA 1
ATOM 693 C C . LEU A 1 90 ? -15.544 -4.086 21.694 1.00 94.44 90 LEU A C 1
ATOM 695 O O . LEU A 1 90 ? -15.706 -4.176 22.906 1.00 94.44 90 LEU A O 1
ATOM 699 N N . GLU A 1 91 ? -16.076 -3.102 20.970 1.00 93.88 91 GLU A N 1
ATOM 700 C CA . GLU A 1 91 ? -16.942 -2.077 21.554 1.00 93.88 91 GLU A CA 1
ATOM 701 C C . GLU A 1 91 ? -18.237 -2.688 22.109 1.00 93.88 91 GLU A C 1
ATOM 703 O O . GLU A 1 91 ? -18.625 -2.399 23.240 1.00 93.88 91 GLU A O 1
ATOM 708 N N . ALA A 1 92 ? -18.874 -3.587 21.353 1.00 95.81 92 ALA A N 1
ATOM 709 C CA . ALA A 1 92 ? -20.074 -4.288 21.803 1.00 95.81 92 ALA A CA 1
ATOM 710 C C . ALA A 1 92 ? -19.815 -5.148 23.053 1.00 95.81 92 ALA A C 1
ATOM 712 O O . ALA A 1 92 ? -20.596 -5.106 24.003 1.00 95.81 92 ALA A O 1
ATOM 713 N N . LEU A 1 93 ? -18.702 -5.891 23.082 1.00 95.75 93 LEU A N 1
ATOM 714 C CA . LEU A 1 93 ? -18.300 -6.675 24.255 1.00 95.75 93 LEU A CA 1
ATOM 715 C C . LEU A 1 93 ? -17.979 -5.786 25.461 1.00 95.75 93 LEU A C 1
ATOM 717 O O . LEU A 1 93 ? -18.314 -6.152 26.585 1.00 95.75 93 LEU A O 1
ATOM 721 N N . GLY A 1 94 ? -17.367 -4.619 25.237 1.00 93.69 94 GLY A N 1
ATOM 722 C CA . GLY A 1 94 ? -17.118 -3.625 26.280 1.00 93.69 94 GLY A CA 1
ATOM 723 C C . GLY A 1 94 ? -18.413 -3.159 26.944 1.00 93.69 94 GLY A C 1
ATOM 724 O O . GLY A 1 94 ? -18.540 -3.260 28.162 1.00 93.69 94 GLY A O 1
ATOM 725 N N . LYS A 1 95 ? -19.412 -2.766 26.142 1.00 95.69 95 LYS A N 1
ATOM 726 C CA . LYS A 1 95 ? -20.741 -2.362 26.639 1.00 95.69 95 LYS A CA 1
ATOM 727 C C . LYS A 1 95 ? -21.425 -3.485 27.424 1.00 95.69 95 LYS A C 1
ATOM 729 O O . LYS A 1 95 ? -21.931 -3.261 28.517 1.00 95.69 95 LYS A O 1
ATOM 734 N N . GLN A 1 96 ? -21.376 -4.718 26.914 1.00 95.75 96 GLN A N 1
ATOM 735 C CA . GLN A 1 96 ? -21.933 -5.876 27.624 1.00 95.75 96 GLN A CA 1
ATOM 736 C C . GLN A 1 96 ? -21.238 -6.133 28.968 1.00 95.75 96 GLN A C 1
ATOM 738 O O . GLN A 1 96 ? -21.899 -6.465 29.952 1.00 95.75 96 GLN A O 1
ATOM 743 N N . ALA A 1 97 ? -19.913 -5.986 29.034 1.00 94.25 97 ALA A N 1
ATOM 744 C CA . ALA A 1 97 ? -19.161 -6.161 30.271 1.00 94.25 97 ALA A CA 1
ATOM 745 C C . ALA A 1 97 ? -19.507 -5.084 31.315 1.00 94.25 97 ALA A C 1
ATOM 747 O O . ALA A 1 97 ? -19.653 -5.411 32.497 1.00 94.25 97 ALA A O 1
ATOM 748 N N . GLU A 1 98 ? -19.689 -3.831 30.888 1.00 94.88 98 GLU A N 1
ATOM 749 C CA . GLU A 1 98 ? -20.146 -2.733 31.750 1.00 94.88 98 GLU A CA 1
ATOM 750 C C . GLU A 1 98 ? -21.541 -3.015 32.319 1.00 94.88 98 GLU A C 1
ATOM 752 O O . GLU A 1 98 ? -21.715 -3.001 33.538 1.00 94.88 98 GLU A O 1
ATOM 757 N N . GLU A 1 99 ? -22.503 -3.401 31.475 1.00 94.88 99 GLU A N 1
ATOM 758 C CA . GLU A 1 99 ? -23.857 -3.756 31.921 1.00 94.88 99 GLU A CA 1
ATOM 759 C C . GLU A 1 99 ? -23.861 -4.911 32.936 1.00 94.88 99 GLU A C 1
ATOM 761 O O . GLU A 1 99 ? -24.610 -4.897 33.918 1.00 94.88 99 GLU A O 1
ATOM 766 N N . ILE A 1 100 ? -23.037 -5.942 32.713 1.00 94.44 100 ILE A N 1
ATOM 767 C CA . ILE A 1 100 ? -22.912 -7.071 33.6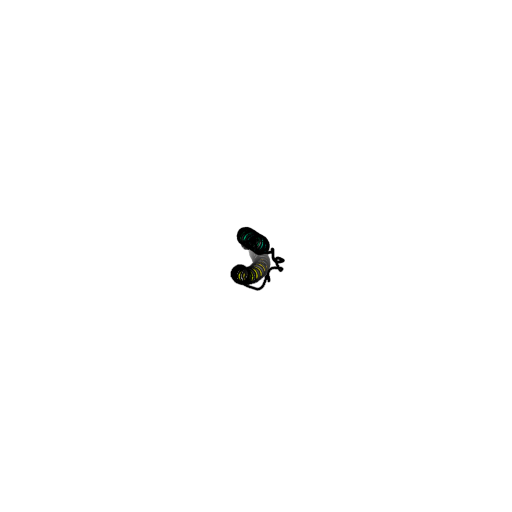46 1.00 94.44 100 ILE A CA 1
ATOM 768 C C . ILE A 1 100 ? -22.336 -6.591 34.981 1.00 94.44 100 ILE A C 1
ATOM 770 O O . ILE A 1 100 ? -22.838 -6.983 36.038 1.00 94.44 100 ILE A O 1
ATOM 774 N N . SER A 1 101 ? -21.310 -5.740 34.946 1.00 94.25 101 SER A N 1
ATOM 775 C CA . SER A 1 101 ? -20.681 -5.172 36.141 1.00 94.25 101 SER A CA 1
ATOM 776 C C . SER A 1 101 ? -21.673 -4.345 36.968 1.00 94.25 101 SER A C 1
ATOM 778 O O . SER A 1 101 ? -21.796 -4.547 38.181 1.00 94.25 101 SER A O 1
ATOM 780 N N . GLU A 1 102 ? -22.461 -3.485 36.320 1.00 93.94 102 GLU A N 1
ATOM 781 C CA . GLU A 1 102 ? -23.496 -2.685 36.983 1.00 93.94 102 GLU A CA 1
ATOM 782 C C . GLU A 1 102 ? -24.573 -3.561 37.628 1.00 93.94 102 GLU A C 1
ATOM 784 O O . GLU A 1 102 ? -24.875 -3.408 38.816 1.00 93.94 102 GLU A O 1
ATOM 789 N N . LYS A 1 103 ? -25.100 -4.548 36.890 1.00 93.44 103 LYS A N 1
ATOM 790 C CA . LYS A 1 103 ? -26.085 -5.503 37.426 1.00 93.44 103 LYS A CA 1
ATOM 791 C C . LYS A 1 103 ? -25.538 -6.255 38.638 1.00 93.44 103 LYS A C 1
ATOM 793 O O . LYS A 1 103 ? -26.265 -6.469 39.610 1.00 93.44 103 LYS A O 1
ATOM 798 N N . GLN A 1 104 ? -24.259 -6.637 38.617 1.00 91.88 104 GLN A N 1
ATOM 799 C CA . GLN A 1 104 ? -23.610 -7.285 39.758 1.00 91.88 104 GLN A CA 1
ATOM 800 C C . GLN A 1 104 ? -23.480 -6.352 40.965 1.00 91.88 104 GLN A C 1
ATOM 802 O O . GLN A 1 104 ? -23.708 -6.799 42.092 1.00 91.88 104 GLN A O 1
ATOM 807 N N . LYS A 1 105 ? -23.148 -5.073 40.756 1.00 93.19 105 LYS A N 1
ATOM 808 C CA . LYS A 1 105 ? -23.065 -4.077 41.831 1.00 93.19 105 LYS A CA 1
ATOM 809 C C . LYS A 1 105 ? -24.428 -3.872 42.499 1.00 93.19 105 LYS A C 1
ATOM 811 O O . LYS A 1 105 ? -24.541 -4.054 43.710 1.00 93.19 105 LYS A O 1
ATOM 816 N N . ILE A 1 106 ? -25.474 -3.655 41.700 1.00 92.56 106 ILE A N 1
ATOM 817 C CA . ILE A 1 106 ? -26.861 -3.514 42.173 1.00 92.56 106 ILE A CA 1
ATOM 818 C C . ILE A 1 106 ? -27.308 -4.768 42.940 1.00 92.56 106 ILE A C 1
ATOM 820 O O . ILE A 1 106 ? -27.926 -4.682 44.002 1.00 92.56 106 ILE A O 1
ATOM 824 N N . ALA A 1 107 ? -26.980 -5.965 42.445 1.00 90.19 107 ALA A N 1
ATOM 825 C CA . ALA A 1 107 ? -27.322 -7.214 43.124 1.00 90.19 107 ALA A CA 1
ATOM 826 C C . ALA A 1 107 ? -26.630 -7.364 44.493 1.00 90.19 107 ALA A C 1
ATOM 828 O O . ALA A 1 107 ? -27.220 -7.934 45.417 1.00 90.19 107 ALA A O 1
ATOM 829 N N . ARG A 1 108 ? -25.394 -6.866 44.643 1.00 89.12 108 ARG A N 1
ATOM 830 C CA . ARG A 1 108 ? -24.662 -6.861 45.922 1.00 89.12 108 ARG A CA 1
ATOM 831 C C . ARG A 1 108 ? -25.272 -5.871 46.912 1.00 89.12 108 ARG A C 1
ATOM 833 O O . ARG A 1 108 ? -25.555 -6.270 48.041 1.00 89.12 108 ARG A O 1
ATOM 840 N N . GLU A 1 109 ? -25.551 -4.646 46.473 1.00 88.25 109 GLU A N 1
ATOM 841 C CA . GLU A 1 109 ? -26.184 -3.602 47.293 1.00 88.25 109 GLU A CA 1
ATOM 842 C C . GLU A 1 109 ? -27.567 -4.053 47.795 1.00 88.25 109 GLU A C 1
ATOM 844 O O . GLU A 1 109 ? -27.857 -4.003 48.991 1.00 88.25 109 GLU A O 1
ATOM 849 N N . ASN A 1 110 ? -28.384 -4.638 46.913 1.00 86.44 110 ASN A N 1
ATOM 850 C CA . ASN A 1 110 ? -29.691 -5.193 47.278 1.00 86.44 110 ASN A CA 1
ATOM 851 C C . ASN A 1 110 ? -29.603 -6.344 48.298 1.00 86.44 110 ASN A C 1
ATOM 853 O O . ASN A 1 110 ? -30.478 -6.487 49.159 1.00 86.44 110 ASN A O 1
ATOM 857 N N . LYS A 1 111 ? -28.567 -7.194 48.222 1.00 85.81 111 LYS A N 1
ATOM 858 C CA . LYS A 1 111 ? -28.339 -8.259 49.216 1.00 85.81 111 LYS A CA 1
ATOM 859 C C . LYS A 1 111 ? -27.948 -7.689 50.581 1.00 85.81 111 LYS A C 1
ATOM 861 O O . LYS A 1 111 ? -28.431 -8.204 51.589 1.00 85.81 111 LYS A O 1
ATOM 866 N N . GLN A 1 112 ? -27.121 -6.643 50.619 1.00 81.94 112 GLN A N 1
ATOM 867 C CA . GLN A 1 112 ? -26.729 -5.969 51.862 1.00 81.94 112 GLN A CA 1
ATOM 868 C C . GLN A 1 112 ? -27.930 -5.306 52.543 1.00 81.94 112 GLN A C 1
ATOM 870 O O . GLN A 1 112 ? -28.203 -5.617 53.702 1.00 81.94 112 GLN A O 1
ATOM 875 N N . GLN A 1 113 ? -28.726 -4.527 51.804 1.00 77.00 113 GLN A N 1
ATOM 876 C CA . GLN A 1 113 ? -29.930 -3.879 52.344 1.00 77.00 113 GLN A CA 1
ATOM 877 C C . GLN A 1 113 ? -30.938 -4.896 52.903 1.00 77.00 113 GLN A C 1
ATOM 879 O O . GLN A 1 113 ? -31.474 -4.721 53.997 1.00 77.00 113 GLN A O 1
ATOM 884 N N . LYS A 1 114 ? -31.166 -6.020 52.204 1.00 76.75 114 LYS A N 1
ATOM 885 C CA . LYS A 1 114 ? -32.024 -7.107 52.716 1.00 76.75 114 LYS A CA 1
ATOM 886 C C . LYS A 1 114 ? -31.468 -7.758 53.987 1.00 76.75 114 LYS A C 1
ATOM 888 O O . LYS A 1 114 ? -32.250 -8.182 54.838 1.00 76.75 114 LYS A O 1
ATOM 893 N N . GLY A 1 115 ? -30.146 -7.867 54.112 1.00 75.31 115 GLY A N 1
ATOM 894 C CA . GLY A 1 115 ? -29.481 -8.371 55.314 1.00 75.31 115 GLY A CA 1
ATOM 895 C C . GLY A 1 115 ? -29.652 -7.438 56.514 1.00 75.31 115 GLY A C 1
ATOM 896 O O . GLY A 1 115 ? -29.964 -7.903 57.607 1.00 75.31 115 GLY A O 1
ATOM 897 N N . GLU A 1 116 ? -29.519 -6.130 56.305 1.00 71.69 116 GLU A N 1
ATOM 898 C CA . GLU A 1 116 ? -29.720 -5.107 57.340 1.00 71.69 116 GLU A CA 1
ATOM 899 C C . GLU A 1 116 ? -31.182 -5.035 57.794 1.00 71.69 116 GLU A C 1
ATOM 901 O O . GLU A 1 116 ? -31.461 -5.124 58.989 1.00 71.69 116 GLU A O 1
ATOM 906 N N . LEU A 1 117 ? -32.133 -5.024 56.853 1.00 66.62 117 LEU A N 1
ATOM 907 C CA . LEU A 1 117 ? -33.572 -5.084 57.145 1.00 66.62 117 LEU A CA 1
ATOM 908 C C . LEU A 1 117 ? -33.964 -6.324 57.963 1.00 66.62 117 LEU A C 1
ATOM 910 O O . LEU A 1 117 ? -34.858 -6.255 58.807 1.00 66.62 117 LEU A O 1
ATOM 914 N N . ARG A 1 118 ? -33.300 -7.467 57.739 1.00 66.19 118 ARG A N 1
ATOM 915 C CA . ARG A 1 118 ? -33.508 -8.688 58.536 1.00 66.19 118 ARG A CA 1
ATOM 916 C C . ARG A 1 118 ? -32.972 -8.562 59.961 1.00 66.19 118 ARG A C 1
ATOM 918 O O . ARG A 1 118 ? -33.608 -9.091 60.864 1.00 66.19 118 ARG A O 1
ATOM 925 N N . LYS A 1 119 ? -31.854 -7.862 60.177 1.00 63.81 119 LYS A N 1
ATOM 926 C CA . LYS A 1 119 ? -31.293 -7.628 61.520 1.00 63.81 119 LYS A CA 1
ATOM 927 C C . LYS A 1 119 ? -32.149 -6.667 62.348 1.00 63.81 119 LYS A C 1
ATOM 929 O O . LYS A 1 119 ? -32.286 -6.878 63.542 1.00 63.81 119 LYS A O 1
ATOM 934 N N . VAL A 1 120 ? -32.769 -5.667 61.717 1.00 64.38 120 VAL A N 1
ATOM 935 C CA . VAL A 1 120 ? -33.677 -4.722 62.399 1.00 64.38 120 VAL A CA 1
ATOM 936 C C . VAL A 1 120 ? -35.025 -5.371 62.759 1.00 64.38 120 VAL A C 1
ATOM 938 O O . VAL A 1 120 ? -35.635 -5.013 63.760 1.00 64.38 120 VAL A O 1
ATOM 941 N N . LYS A 1 121 ? -35.494 -6.355 61.974 1.00 59.16 121 LYS A N 1
ATOM 942 C CA . LYS A 1 121 ? -36.766 -7.066 62.217 1.00 59.16 121 LYS A CA 1
ATOM 943 C C . LYS A 1 121 ? -36.710 -8.190 63.255 1.00 59.16 121 LYS A C 1
ATOM 945 O O . LYS A 1 121 ? -37.769 -8.719 63.579 1.00 59.16 121 LYS A O 1
ATOM 950 N N . VAL A 1 122 ? -35.535 -8.579 63.751 1.00 57.59 122 VAL A N 1
ATOM 951 C CA . VAL A 1 122 ? -35.409 -9.526 64.871 1.00 57.59 122 VAL A CA 1
ATOM 952 C C . VAL A 1 122 ? -35.113 -8.698 66.124 1.00 57.59 122 VAL A C 1
ATOM 954 O O . VAL A 1 122 ? -33.965 -8.303 66.315 1.00 57.59 122 VAL A O 1
ATOM 957 N N . PRO A 1 123 ? -36.121 -8.374 66.957 1.00 51.81 123 PRO A N 1
ATOM 958 C CA . PRO A 1 123 ? -35.876 -7.662 68.199 1.00 51.81 123 PRO A CA 1
ATOM 959 C C . PRO A 1 123 ? -35.132 -8.588 69.162 1.00 51.81 123 PRO A C 1
ATOM 961 O O . PRO A 1 123 ? -35.457 -9.775 69.263 1.00 51.81 123 PRO A O 1
ATOM 964 N N . ALA A 1 124 ? -34.142 -8.038 69.865 1.00 60.53 124 ALA A N 1
ATOM 965 C CA . ALA A 1 124 ? -33.506 -8.706 70.991 1.00 60.53 124 ALA A CA 1
ATOM 966 C C . ALA A 1 124 ? -34.583 -9.081 72.024 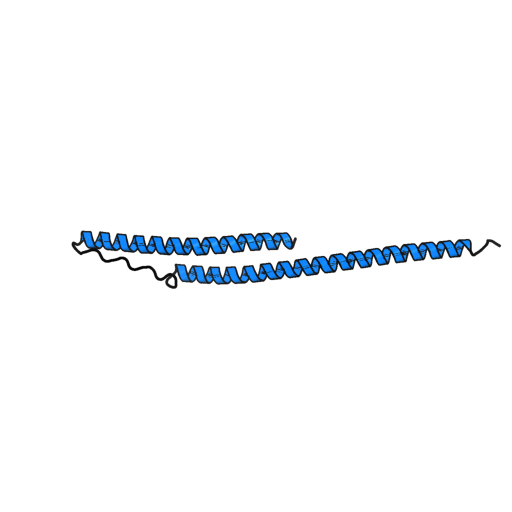1.00 60.53 124 ALA A C 1
ATOM 968 O O . ALA A 1 124 ? -35.361 -8.222 72.445 1.00 60.53 124 ALA A O 1
ATOM 969 N N . ARG A 1 125 ? -34.657 -10.374 72.349 1.00 50.06 125 ARG A N 1
ATOM 970 C CA . ARG A 1 125 ? -35.382 -10.892 73.513 1.00 50.06 125 ARG A CA 1
ATOM 971 C C . ARG A 1 125 ? -34.510 -10.770 74.749 1.00 50.06 125 ARG A C 1
ATOM 973 O O . ARG A 1 125 ? -33.288 -10.991 74.597 1.00 50.06 125 ARG A O 1
#

Secondary structure (DSSP, 8-state):
-HHHHHHHHHHHHHHHHHHHHHHHHHHHHHHHHHHHHHHHHHHHTTPPP---PPP-TTSHHHHHHHHHHHHHHHHHHHHHHHHHHHHHHHHHHHHHHHHHHHHHHHHHHHHHHHHHHHHHTS---

pLDDT: mean 91.26, std 10.05, range [50.06, 97.81]